Protein AF-A0ABD3RAS0-F1 (afdb_monomer)

pLDDT: mean 76.15, std 19.47, range [37.75, 95.69]

Organism: NCBI:txid382380

Mean predicted aligned error: 18.6 Å

Nearest PDB structures (foldseek):
  7ard-assembly1_n  TM=4.287E-01  e=6.338E+00  Polytomella sp. Pringsheim 198.80
  8fho-assembly1_B  TM=2.471E-01  e=7.181E+00  Danio rerio
  5fwl-assembly1_E  TM=2.153E-01  e=5.955E+00  Homo sapiens
  8fho-assembly1_A  TM=2.129E-01  e=5.256E+00  Danio rerio

Structure (mmCIF, N/CA/C/O backbone):
data_AF-A0ABD3RAS0-F1
#
_entry.id   AF-A0ABD3RAS0-F1
#
loop_
_at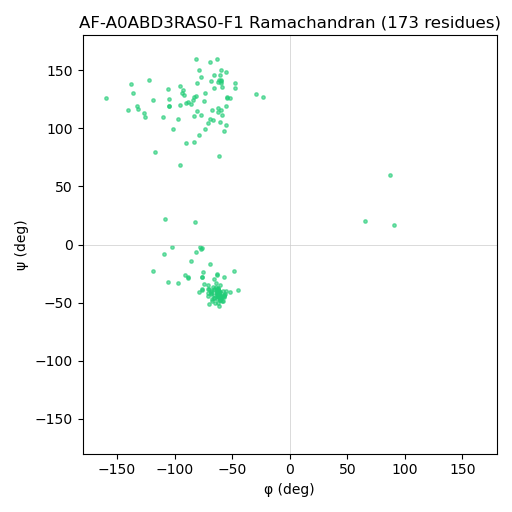om_site.group_PDB
_atom_site.id
_atom_site.type_symbol
_atom_site.label_atom_id
_atom_site.label_alt_id
_atom_site.label_comp_id
_atom_site.label_asym_id
_atom_site.label_entity_id
_atom_site.label_seq_id
_atom_site.pdbx_PDB_ins_code
_atom_site.Cartn_x
_atom_site.Cartn_y
_atom_site.Cartn_z
_atom_site.occupancy
_atom_site.B_iso_or_equiv
_atom_site.auth_seq_id
_atom_site.auth_comp_id
_atom_site.auth_asym_id
_atom_site.auth_atom_id
_atom_site.pdbx_PDB_model_num
ATOM 1 N N . MET A 1 1 ? 1.705 -13.898 -28.715 1.00 40.84 1 MET A N 1
ATOM 2 C CA . MET A 1 1 ? 2.363 -12.655 -28.260 1.00 40.84 1 MET A CA 1
ATOM 3 C C . MET A 1 1 ? 1.403 -11.970 -27.294 1.00 40.84 1 MET A C 1
ATOM 5 O O . MET A 1 1 ? 0.401 -11.428 -27.737 1.00 40.84 1 MET A O 1
ATOM 9 N N . PHE A 1 2 ? 1.592 -12.131 -25.981 1.00 45.47 2 PHE A N 1
ATOM 10 C CA . PHE A 1 2 ? 0.662 -11.588 -24.982 1.00 45.47 2 PHE A CA 1
ATOM 11 C C . PHE A 1 2 ? 0.935 -10.092 -24.798 1.00 45.47 2 PHE A C 1
ATOM 13 O O . PHE A 1 2 ? 1.829 -9.702 -24.052 1.00 45.47 2 PHE A O 1
ATOM 20 N N . PHE A 1 3 ? 0.194 -9.254 -25.523 1.00 53.78 3 PHE A N 1
ATOM 21 C CA . PHE A 1 3 ? 0.226 -7.807 -25.334 1.00 53.78 3 PHE A CA 1
ATOM 22 C C . PHE A 1 3 ? -0.505 -7.464 -24.035 1.00 53.78 3 PHE A C 1
ATOM 24 O O . PHE A 1 3 ? -1.733 -7.417 -23.984 1.00 53.78 3 PHE A O 1
ATOM 31 N N . HIS A 1 4 ? 0.251 -7.247 -22.961 1.00 64.69 4 HIS A N 1
ATOM 32 C CA . HIS A 1 4 ? -0.298 -6.601 -21.776 1.00 64.69 4 HIS A CA 1
ATOM 33 C C . HIS A 1 4 ? -0.766 -5.184 -22.146 1.00 64.69 4 HIS A C 1
ATOM 35 O O . HIS A 1 4 ? -0.096 -4.511 -22.935 1.00 64.69 4 HIS A O 1
ATOM 41 N N . PRO A 1 5 ? -1.891 -4.704 -21.593 1.00 78.75 5 PRO A N 1
ATOM 42 C CA . PRO A 1 5 ? -2.389 -3.378 -21.914 1.00 78.75 5 PRO A CA 1
ATOM 43 C C . PRO A 1 5 ? -1.377 -2.307 -21.490 1.00 78.75 5 PRO A C 1
ATOM 45 O O . PRO A 1 5 ? -0.761 -2.382 -20.423 1.00 78.75 5 PRO A O 1
ATOM 48 N N . LEU A 1 6 ? -1.217 -1.284 -22.331 1.00 77.31 6 LEU A N 1
ATOM 49 C CA . LEU A 1 6 ? -0.229 -0.213 -22.152 1.00 77.31 6 LEU A CA 1
ATOM 50 C C . LEU A 1 6 ? -0.385 0.527 -20.811 1.00 77.31 6 LEU A C 1
ATOM 52 O O . LEU A 1 6 ? 0.586 1.025 -20.245 1.00 77.31 6 LEU A O 1
ATOM 56 N N . SER A 1 7 ? -1.607 0.565 -20.275 1.00 81.31 7 SER A N 1
ATOM 57 C CA . SER A 1 7 ? -1.914 1.105 -18.948 1.00 81.31 7 SER A CA 1
ATOM 58 C C . SER A 1 7 ? -1.192 0.353 -17.826 1.00 81.31 7 SER A C 1
ATOM 60 O O . SER A 1 7 ? -0.666 0.986 -16.909 1.00 81.31 7 SER A O 1
ATOM 62 N N . THR A 1 8 ? -1.098 -0.975 -17.913 1.00 86.19 8 THR A N 1
ATOM 63 C CA . THR A 1 8 ? -0.396 -1.807 -16.927 1.00 86.19 8 THR A CA 1
ATOM 64 C C . THR A 1 8 ? 1.107 -1.566 -16.967 1.00 86.19 8 THR A C 1
ATOM 66 O O . THR A 1 8 ? 1.728 -1.453 -15.912 1.00 86.19 8 THR A O 1
ATOM 69 N N . LEU A 1 9 ? 1.691 -1.419 -18.161 1.00 88.88 9 LEU A N 1
ATOM 70 C CA . LEU A 1 9 ? 3.110 -1.085 -18.310 1.00 88.88 9 LEU A CA 1
ATOM 71 C C . LEU A 1 9 ? 3.431 0.263 -17.653 1.00 88.88 9 LEU A C 1
ATOM 73 O O . LEU A 1 9 ? 4.373 0.358 -16.869 1.00 88.88 9 LEU A O 1
ATOM 77 N N . ARG A 1 10 ? 2.613 1.288 -17.921 1.00 90.25 10 ARG A N 1
ATOM 78 C CA . ARG A 1 10 ? 2.771 2.625 -17.327 1.00 90.25 10 ARG A CA 1
ATOM 79 C C . ARG A 1 10 ? 2.707 2.585 -15.803 1.00 90.25 10 ARG A C 1
ATOM 81 O O . ARG A 1 10 ? 3.558 3.177 -15.144 1.00 90.25 10 ARG A O 1
ATOM 88 N N . GLY A 1 11 ? 1.737 1.856 -15.248 1.00 90.69 11 GLY A N 1
ATOM 89 C CA . GLY A 1 11 ? 1.614 1.669 -13.801 1.00 90.69 11 GLY A CA 1
ATOM 90 C C . GLY A 1 11 ? 2.823 0.951 -13.195 1.00 90.69 11 GLY A C 1
ATOM 91 O O . GLY A 1 11 ? 3.362 1.402 -12.184 1.00 90.69 11 GLY A O 1
ATOM 92 N N . MET A 1 12 ? 3.288 -0.121 -13.844 1.00 93.38 12 MET A N 1
ATOM 93 C CA . MET A 1 12 ? 4.458 -0.885 -13.410 1.00 93.38 12 MET A CA 1
ATOM 94 C C . MET A 1 12 ? 5.722 -0.017 -13.401 1.00 93.38 12 MET A C 1
ATOM 96 O O . MET A 1 12 ? 6.372 0.080 -12.361 1.00 93.38 12 MET A O 1
ATOM 100 N N . ILE A 1 13 ? 6.039 0.649 -14.518 1.00 93.44 13 ILE A N 1
ATOM 101 C CA . ILE A 1 13 ? 7.237 1.492 -14.656 1.00 93.44 13 ILE A CA 1
ATOM 102 C C . ILE A 1 13 ? 7.233 2.597 -13.601 1.00 93.44 13 ILE A C 1
ATOM 104 O O . ILE A 1 13 ? 8.209 2.747 -12.871 1.00 93.44 13 ILE A O 1
ATOM 108 N N . TYR A 1 14 ? 6.112 3.303 -13.447 1.00 94.38 14 TYR A N 1
ATOM 109 C CA . TYR A 1 14 ? 5.982 4.343 -12.431 1.00 94.38 14 TYR A CA 1
ATOM 110 C C . TYR A 1 14 ? 6.197 3.799 -11.008 1.00 94.38 14 TYR A C 1
ATOM 112 O O . TYR A 1 14 ? 6.929 4.394 -10.218 1.00 94.38 14 TYR A O 1
ATOM 120 N N . SER A 1 15 ? 5.604 2.647 -10.673 1.00 92.50 15 SER A N 1
ATOM 121 C CA . SER A 1 15 ? 5.754 2.041 -9.342 1.00 92.50 15 SER A CA 1
ATOM 122 C C . SER A 1 15 ? 7.195 1.617 -9.032 1.00 92.50 15 SER A C 1
ATOM 124 O O . SER A 1 15 ? 7.657 1.792 -7.899 1.00 92.50 15 SER A O 1
ATOM 126 N N . LEU A 1 16 ? 7.919 1.118 -10.041 1.00 93.44 16 LEU A N 1
ATOM 127 C CA . LEU A 1 16 ? 9.323 0.732 -9.932 1.00 93.44 16 LEU A CA 1
ATOM 128 C C . LEU A 1 16 ? 10.210 1.965 -9.777 1.00 93.44 16 LEU A C 1
ATOM 130 O O . LEU A 1 16 ? 10.947 2.044 -8.800 1.00 93.44 16 LEU A O 1
ATOM 134 N N . MET A 1 17 ? 10.063 2.963 -10.654 1.00 94.31 17 MET A N 1
ATOM 135 C CA . MET A 1 17 ? 10.808 4.225 -10.559 1.00 94.31 17 MET A CA 1
ATOM 136 C C . MET A 1 17 ? 10.585 4.911 -9.210 1.00 94.31 17 MET A C 1
ATOM 138 O O . MET A 1 17 ? 11.550 5.309 -8.569 1.00 94.31 17 MET A O 1
ATOM 142 N N . ARG A 1 18 ? 9.342 4.956 -8.708 1.00 91.44 18 ARG A N 1
ATOM 143 C CA . ARG A 1 18 ? 9.038 5.498 -7.373 1.00 91.44 18 ARG A CA 1
ATOM 144 C C . ARG A 1 18 ? 9.752 4.743 -6.256 1.00 91.44 18 ARG A C 1
ATOM 146 O O . ARG A 1 18 ? 10.195 5.349 -5.284 1.00 91.44 18 ARG A O 1
ATOM 153 N N . THR A 1 19 ? 9.805 3.419 -6.355 1.00 90.50 19 THR A N 1
ATOM 154 C CA . THR A 1 19 ? 10.481 2.577 -5.363 1.00 90.50 19 THR A CA 1
ATOM 155 C C . THR A 1 19 ? 11.985 2.814 -5.395 1.00 90.50 19 THR A C 1
ATOM 157 O O . THR A 1 19 ? 12.569 3.064 -4.345 1.00 90.50 19 THR A O 1
ATOM 160 N N . TYR A 1 20 ? 12.590 2.823 -6.584 1.00 91.62 20 TYR A N 1
ATOM 161 C CA . TYR A 1 20 ? 14.013 3.104 -6.757 1.00 91.62 20 TYR A CA 1
ATOM 162 C C . TYR A 1 20 ? 14.371 4.505 -6.273 1.00 91.62 20 TYR A C 1
ATOM 164 O O . TYR A 1 20 ? 15.348 4.653 -5.552 1.00 91.62 20 TYR A O 1
ATOM 172 N N . PHE A 1 21 ? 13.558 5.509 -6.587 1.00 88.69 21 PHE A N 1
ATOM 173 C CA . PHE A 1 21 ? 13.767 6.876 -6.118 1.00 88.69 21 PHE A CA 1
ATOM 174 C C . PHE A 1 21 ? 13.793 6.962 -4.584 1.00 88.69 21 PHE A C 1
ATOM 176 O O . PHE A 1 21 ? 14.634 7.636 -4.013 1.00 88.69 21 PHE A O 1
ATOM 183 N N . LYS A 1 22 ? 12.916 6.220 -3.893 1.00 85.44 22 LYS A N 1
ATOM 184 C CA . LYS A 1 22 ? 12.879 6.198 -2.420 1.00 85.44 22 LYS A CA 1
ATOM 185 C C . LYS A 1 22 ? 13.985 5.372 -1.767 1.00 85.44 22 LYS A C 1
ATOM 187 O O . LYS A 1 22 ? 14.295 5.598 -0.603 1.00 85.44 22 LYS A O 1
ATOM 192 N N . GLN A 1 23 ? 14.476 4.347 -2.455 1.00 85.38 23 GLN A N 1
ATOM 193 C CA . GLN A 1 23 ? 15.467 3.414 -1.914 1.00 85.38 23 GLN A CA 1
ATOM 194 C C . GLN A 1 23 ? 16.903 3.880 -2.150 1.00 85.38 23 GLN A C 1
ATOM 196 O O . GLN A 1 23 ? 17.781 3.519 -1.370 1.00 85.38 23 GLN A O 1
ATOM 201 N N . ASN A 1 24 ? 17.144 4.654 -3.208 1.00 85.25 24 ASN A N 1
ATOM 202 C CA . ASN A 1 24 ? 18.465 5.171 -3.533 1.00 85.25 24 ASN A CA 1
ATOM 203 C C . ASN A 1 24 ? 18.678 6.527 -2.860 1.00 85.25 24 ASN A C 1
ATOM 205 O O . ASN A 1 24 ? 17.942 7.475 -3.107 1.00 85.25 24 ASN A O 1
ATOM 209 N N . THR A 1 25 ? 19.717 6.620 -2.034 1.00 79.81 25 THR A N 1
ATOM 210 C CA . THR A 1 25 ? 20.136 7.888 -1.418 1.00 79.81 25 THR A CA 1
ATOM 211 C C . THR A 1 25 ? 20.877 8.784 -2.414 1.00 79.81 25 THR A C 1
ATOM 213 O O . THR A 1 25 ? 20.858 10.003 -2.277 1.00 79.81 25 THR A O 1
ATOM 216 N N . LEU A 1 26 ? 21.541 8.188 -3.412 1.00 83.50 26 LEU A N 1
ATOM 217 C CA . LEU A 1 26 ? 22.295 8.894 -4.445 1.00 83.50 26 LEU A CA 1
ATOM 218 C C . LEU A 1 26 ? 21.539 8.874 -5.776 1.00 83.50 26 LEU A C 1
ATOM 220 O O . LEU A 1 26 ? 21.099 7.824 -6.245 1.00 83.50 26 LEU A O 1
ATOM 224 N N . GLU A 1 27 ? 21.456 10.033 -6.428 1.00 85.50 27 GLU A N 1
ATOM 225 C CA . GLU A 1 27 ? 20.789 10.189 -7.727 1.00 85.50 27 GLU A CA 1
ATOM 226 C C . GLU A 1 27 ? 21.436 9.321 -8.821 1.00 85.50 27 GLU A C 1
ATOM 228 O O . GLU A 1 27 ? 20.750 8.748 -9.667 1.00 85.50 27 GLU A O 1
ATOM 233 N N . GLN A 1 28 ? 22.758 9.147 -8.768 1.00 85.44 28 GLN A N 1
ATOM 234 C CA . GLN A 1 28 ? 23.498 8.313 -9.719 1.00 85.44 28 GLN A CA 1
ATOM 235 C C . GLN A 1 28 ? 23.064 6.837 -9.666 1.00 85.44 28 GLN A C 1
ATOM 237 O O . GLN A 1 28 ? 22.919 6.197 -10.711 1.00 85.44 28 GLN A O 1
ATOM 242 N N . ASP A 1 29 ? 22.789 6.310 -8.469 1.00 88.44 29 ASP A N 1
ATOM 243 C CA . ASP A 1 29 ? 22.325 4.931 -8.278 1.00 88.44 29 ASP A CA 1
ATOM 244 C C . ASP A 1 29 ? 20.886 4.751 -8.779 1.00 88.44 29 ASP A C 1
ATOM 246 O O . ASP A 1 29 ? 20.537 3.731 -9.382 1.00 88.44 29 ASP A O 1
ATOM 250 N N . TYR A 1 30 ? 20.052 5.781 -8.616 1.00 91.56 30 TYR 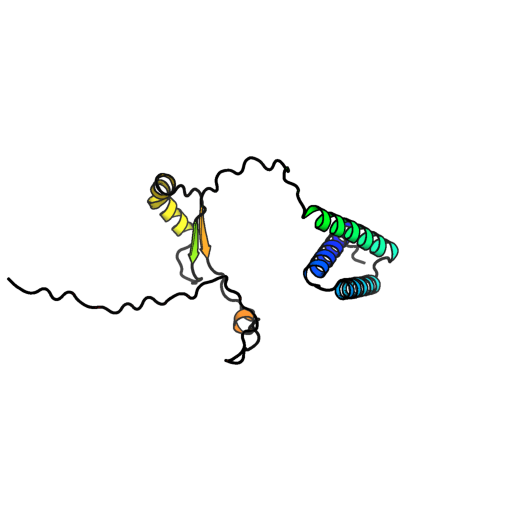A N 1
ATOM 251 C CA . TYR A 1 30 ? 18.718 5.815 -9.210 1.00 91.56 30 TYR A CA 1
ATOM 252 C C . TYR A 1 30 ? 18.787 5.773 -10.744 1.00 91.56 30 TYR A C 1
ATOM 254 O O . TYR A 1 30 ? 18.153 4.912 -11.363 1.00 91.56 30 TYR A O 1
ATOM 262 N N . ILE A 1 31 ? 19.597 6.639 -11.361 1.00 91.50 31 ILE A N 1
ATOM 263 C CA . ILE A 1 31 ? 19.745 6.713 -12.823 1.00 91.50 31 ILE A CA 1
ATOM 264 C C . ILE A 1 31 ? 20.269 5.388 -13.388 1.00 91.50 31 ILE A C 1
ATOM 266 O O . ILE A 1 31 ? 19.737 4.888 -14.388 1.00 91.50 31 ILE A O 1
ATOM 270 N N . SER A 1 32 ? 21.275 4.785 -12.751 1.00 93.19 32 SER A N 1
ATOM 271 C CA . SER A 1 32 ? 21.832 3.503 -13.199 1.00 93.19 32 SER A CA 1
ATOM 272 C C . SER A 1 32 ? 20.794 2.376 -13.120 1.00 93.19 32 SER A C 1
ATOM 274 O O . SER A 1 32 ? 20.634 1.608 -14.075 1.00 93.19 32 SER A O 1
ATOM 276 N N . THR A 1 33 ? 20.000 2.338 -12.047 1.00 92.56 33 THR A N 1
ATOM 277 C CA . THR A 1 33 ? 18.932 1.347 -11.854 1.00 92.56 33 THR A CA 1
ATOM 278 C C . THR A 1 33 ? 17.804 1.509 -12.879 1.00 92.56 33 THR A C 1
ATOM 280 O O . THR A 1 33 ? 17.344 0.521 -13.463 1.00 92.56 33 THR A O 1
ATOM 283 N N . VAL A 1 34 ? 17.371 2.744 -13.158 1.00 94.12 34 VAL A N 1
ATOM 284 C CA . VAL A 1 34 ? 16.344 3.030 -14.180 1.00 94.12 34 VAL A CA 1
ATOM 285 C C . VAL A 1 34 ? 16.850 2.683 -15.583 1.00 94.12 34 VAL A C 1
ATOM 287 O O . VAL A 1 34 ? 16.108 2.104 -16.381 1.00 94.12 34 VAL A O 1
ATOM 290 N N . THR A 1 35 ? 18.124 2.952 -15.869 1.00 94.56 35 THR A N 1
ATOM 291 C CA . THR A 1 35 ? 18.765 2.584 -17.141 1.00 94.56 35 THR A CA 1
ATOM 292 C C . THR A 1 35 ? 18.790 1.065 -17.325 1.00 94.56 35 THR A C 1
ATOM 294 O O . THR A 1 35 ? 18.408 0.554 -18.381 1.00 94.56 35 THR A O 1
ATOM 297 N N . LEU A 1 36 ? 19.147 0.316 -16.279 1.00 95.69 36 LEU A N 1
ATOM 298 C CA . LEU A 1 36 ? 19.129 -1.146 -16.305 1.00 95.69 36 LEU A CA 1
ATOM 299 C C . LEU A 1 36 ? 17.709 -1.701 -16.515 1.00 95.69 36 LEU A C 1
ATOM 301 O O . LEU A 1 36 ? 17.501 -2.601 -17.333 1.00 95.69 36 LEU A O 1
ATOM 305 N N . MET A 1 37 ? 16.712 -1.132 -15.830 1.00 94.94 37 MET A N 1
ATOM 306 C CA . MET A 1 37 ? 15.301 -1.475 -16.033 1.00 94.94 37 MET A CA 1
ATOM 307 C C . MET A 1 37 ? 14.875 -1.262 -17.494 1.00 94.94 37 MET A C 1
ATOM 309 O O . MET A 1 37 ? 14.222 -2.131 -18.075 1.00 94.94 37 MET A O 1
ATOM 313 N N . PHE A 1 38 ? 15.266 -0.142 -18.104 1.00 95.06 38 PHE A N 1
ATOM 314 C CA . PHE A 1 38 ? 14.979 0.156 -19.506 1.00 95.06 38 PHE A CA 1
ATOM 315 C C . PHE A 1 38 ? 15.579 -0.894 -20.453 1.00 95.06 38 PHE A C 1
ATOM 317 O O . PHE A 1 38 ? 14.866 -1.416 -21.313 1.00 95.06 38 PHE A O 1
ATOM 324 N N . HIS A 1 39 ? 16.843 -1.280 -20.258 1.00 95.31 39 HIS A N 1
ATOM 325 C CA . HIS A 1 39 ? 17.474 -2.335 -21.058 1.00 95.31 39 HIS A CA 1
ATOM 326 C C . HIS A 1 39 ? 16.770 -3.687 -20.915 1.00 95.31 39 HIS A C 1
ATOM 328 O O . HIS A 1 39 ? 16.545 -4.372 -21.914 1.00 95.31 39 HIS A O 1
ATOM 334 N N . HIS A 1 40 ? 16.354 -4.058 -19.702 1.00 94.44 40 HIS A N 1
ATOM 335 C CA . HIS A 1 40 ? 15.588 -5.285 -19.488 1.00 94.44 40 HIS A CA 1
ATOM 336 C C . HIS A 1 40 ? 14.228 -5.262 -20.192 1.00 94.44 40 HIS A C 1
ATOM 338 O O . HIS A 1 40 ? 13.795 -6.282 -20.726 1.00 94.44 40 HIS A O 1
ATOM 344 N N . LEU A 1 41 ? 13.543 -4.117 -20.210 1.00 92.19 41 LEU A N 1
ATOM 345 C CA . LEU A 1 41 ? 12.264 -3.982 -20.906 1.00 92.19 41 LEU A CA 1
ATOM 346 C C . LEU A 1 41 ? 12.441 -4.028 -22.429 1.00 92.19 41 LEU A C 1
ATOM 348 O O . LEU A 1 41 ? 11.654 -4.696 -23.099 1.00 92.19 41 LEU A O 1
ATOM 352 N N . LEU A 1 42 ? 13.507 -3.430 -22.965 1.00 93.56 42 LEU A N 1
ATOM 353 C CA . LEU A 1 42 ? 13.867 -3.576 -24.379 1.00 93.56 42 LEU A CA 1
ATOM 354 C C . LEU A 1 42 ? 14.146 -5.038 -24.750 1.00 93.56 42 LEU A C 1
ATOM 356 O O . LEU A 1 42 ? 13.616 -5.528 -25.743 1.00 93.56 42 LEU A O 1
ATOM 360 N N . ALA A 1 43 ? 14.919 -5.760 -23.932 1.00 93.00 43 ALA A N 1
ATOM 361 C CA . ALA A 1 43 ? 15.220 -7.176 -24.162 1.00 93.00 43 ALA A CA 1
ATOM 362 C C . ALA A 1 43 ? 13.965 -8.069 -24.118 1.00 93.00 43 ALA A C 1
ATOM 364 O O . ALA A 1 43 ? 13.914 -9.109 -24.770 1.00 93.00 43 ALA A O 1
ATOM 365 N N . ARG A 1 44 ? 12.926 -7.648 -23.385 1.00 89.62 44 ARG A N 1
ATOM 366 C CA . ARG A 1 44 ? 11.607 -8.304 -23.350 1.00 89.6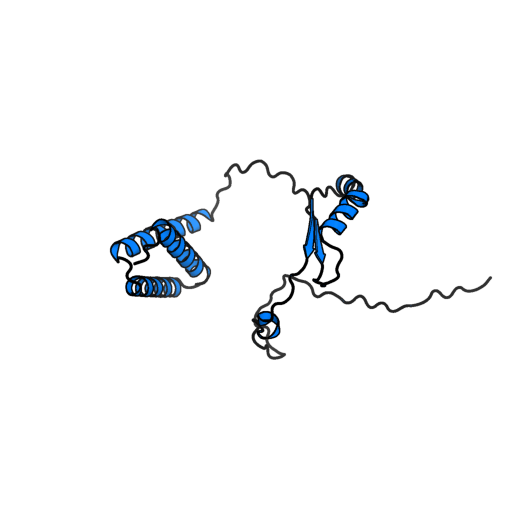2 44 ARG A CA 1
ATOM 367 C C . ARG A 1 44 ? 10.732 -7.992 -24.572 1.00 89.62 44 ARG A C 1
ATOM 369 O O . ARG A 1 44 ? 9.629 -8.526 -24.657 1.00 89.62 44 ARG A O 1
ATOM 376 N N . GLY A 1 45 ? 11.202 -7.155 -25.498 1.00 90.81 45 GLY A N 1
ATOM 377 C CA . GLY A 1 45 ? 10.512 -6.832 -26.749 1.00 90.81 45 GLY A CA 1
ATOM 378 C C . GLY A 1 45 ? 9.581 -5.621 -26.677 1.00 90.81 45 GLY A C 1
ATOM 379 O O . GLY A 1 45 ? 8.725 -5.471 -27.546 1.00 90.81 45 GLY A O 1
ATOM 380 N N . TRP A 1 46 ? 9.712 -4.764 -25.660 1.00 88.69 46 TRP A N 1
ATOM 381 C CA . TRP A 1 46 ? 8.957 -3.511 -25.608 1.00 88.69 46 TRP A CA 1
ATOM 382 C C . TRP A 1 46 ? 9.545 -2.457 -26.548 1.00 88.69 46 TRP A C 1
ATOM 384 O O . TRP A 1 46 ? 10.761 -2.344 -26.699 1.00 88.69 46 TRP A O 1
ATOM 394 N N . ASP A 1 47 ? 8.665 -1.653 -27.144 1.00 91.62 47 ASP A N 1
ATOM 395 C CA . ASP A 1 47 ? 9.056 -0.566 -28.036 1.00 91.62 47 ASP A CA 1
ATOM 396 C C . ASP A 1 47 ? 9.833 0.540 -27.298 1.00 91.62 47 ASP A C 1
ATOM 398 O O . ASP A 1 47 ? 9.442 1.013 -26.225 1.00 91.62 47 ASP A O 1
ATOM 402 N N . ARG A 1 48 ? 10.929 0.985 -27.918 1.00 91.44 48 ARG A N 1
ATOM 403 C CA . ARG A 1 48 ? 11.845 1.990 -27.372 1.00 91.44 48 ARG A CA 1
ATOM 404 C C . ARG A 1 48 ? 11.159 3.334 -27.152 1.00 91.44 48 ARG A C 1
ATOM 406 O O . ARG A 1 48 ? 11.407 3.962 -26.122 1.00 91.44 48 ARG A O 1
ATOM 413 N N . TYR A 1 49 ? 10.346 3.780 -28.108 1.00 92.38 49 TYR A N 1
ATOM 414 C CA . TYR A 1 49 ? 9.692 5.089 -28.042 1.00 92.38 49 TYR A CA 1
ATOM 415 C C . TYR A 1 49 ? 8.668 5.106 -26.910 1.00 92.38 49 TYR A C 1
ATOM 417 O O . TYR A 1 49 ? 8.743 5.941 -26.011 1.00 92.38 49 TYR A O 1
ATOM 425 N N . THR A 1 50 ? 7.822 4.078 -26.869 1.00 90.31 50 THR A N 1
ATOM 426 C CA . THR A 1 50 ? 6.815 3.891 -25.820 1.00 90.31 50 THR A CA 1
ATOM 427 C C . THR A 1 50 ? 7.427 3.853 -24.416 1.00 90.31 50 THR A C 1
ATOM 429 O O . THR A 1 50 ? 6.893 4.462 -23.483 1.00 90.31 50 THR A O 1
ATOM 432 N N . LEU A 1 51 ? 8.550 3.146 -24.241 1.00 92.75 51 LEU A N 1
ATOM 433 C CA . LEU A 1 51 ? 9.258 3.088 -22.960 1.00 92.75 51 LEU A CA 1
ATOM 434 C C . LEU A 1 51 ? 9.836 4.444 -22.564 1.00 92.75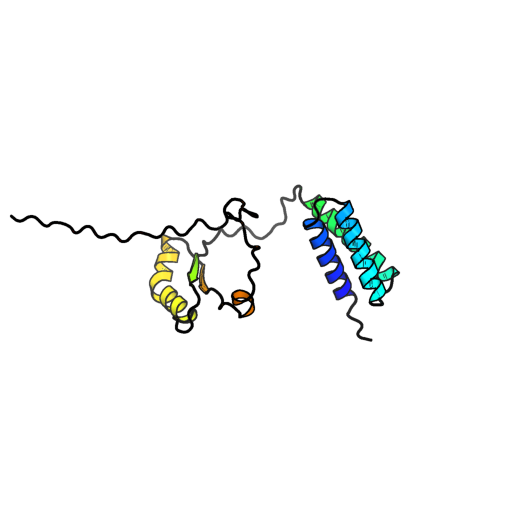 51 LEU A C 1
ATOM 436 O O . LEU A 1 51 ? 9.664 4.857 -21.418 1.00 92.75 51 LEU A O 1
ATOM 440 N N . LYS A 1 52 ? 10.496 5.136 -23.499 1.00 94.06 52 LYS A N 1
ATOM 441 C CA . LYS A 1 52 ? 11.089 6.451 -23.247 1.00 94.06 52 LYS A CA 1
ATOM 442 C C . LYS A 1 52 ? 10.022 7.452 -22.806 1.00 94.06 52 LYS A C 1
ATOM 444 O O . LYS A 1 52 ? 10.189 8.087 -21.769 1.00 94.06 52 LYS A O 1
ATOM 449 N N . ASP A 1 53 ? 8.908 7.520 -23.528 1.00 93.81 53 ASP A N 1
ATOM 450 C CA . ASP A 1 53 ? 7.798 8.420 -23.202 1.00 93.81 53 ASP A CA 1
ATOM 451 C C . ASP A 1 53 ? 7.200 8.101 -21.831 1.00 93.81 53 ASP A C 1
ATOM 453 O O . ASP A 1 53 ? 6.890 8.994 -21.044 1.00 93.81 53 ASP A O 1
ATOM 457 N N . THR A 1 54 ? 7.077 6.812 -21.510 1.00 93.00 54 THR A N 1
ATOM 458 C CA . THR A 1 54 ? 6.540 6.370 -20.221 1.00 93.00 54 THR A CA 1
ATOM 459 C C . THR A 1 54 ? 7.476 6.704 -19.060 1.00 93.00 54 THR A C 1
ATOM 461 O O . THR A 1 54 ? 6.998 7.126 -18.007 1.00 93.00 54 THR A O 1
ATOM 464 N N . ILE A 1 55 ? 8.789 6.541 -19.242 1.00 94.31 55 ILE A N 1
ATOM 465 C CA . ILE A 1 55 ? 9.803 6.883 -18.235 1.00 94.31 55 ILE A CA 1
ATOM 466 C C . ILE A 1 55 ? 9.830 8.396 -18.005 1.00 94.31 55 ILE A C 1
ATOM 468 O O . ILE A 1 55 ? 9.771 8.825 -16.858 1.00 94.31 55 ILE A O 1
ATOM 472 N N . LEU A 1 56 ? 9.827 9.206 -19.067 1.00 94.44 56 LEU A N 1
ATOM 473 C CA . LEU A 1 56 ? 9.787 10.668 -18.947 1.00 94.44 56 LEU A CA 1
ATOM 474 C C . LEU A 1 56 ? 8.505 11.145 -18.252 1.00 94.44 56 LEU A C 1
ATOM 476 O O . LEU A 1 56 ? 8.556 11.968 -17.343 1.00 94.44 56 LEU A O 1
ATOM 480 N N . ALA A 1 57 ? 7.351 10.583 -18.622 1.00 92.88 57 ALA A N 1
ATOM 481 C CA . ALA A 1 57 ? 6.084 10.908 -17.971 1.00 92.88 57 ALA A CA 1
ATOM 482 C C . ALA A 1 57 ? 6.052 10.488 -16.490 1.00 92.88 57 ALA A C 1
ATOM 484 O O . ALA A 1 57 ? 5.395 11.141 -15.678 1.00 92.88 57 ALA A O 1
ATOM 485 N N . ALA A 1 58 ? 6.724 9.390 -16.131 1.00 93.06 58 ALA A N 1
ATOM 486 C CA . ALA A 1 58 ? 6.864 8.959 -14.746 1.00 93.06 58 ALA A CA 1
ATOM 487 C C . ALA A 1 58 ? 7.803 9.883 -13.957 1.00 93.06 58 ALA A C 1
ATOM 489 O O . ALA A 1 58 ? 7.468 10.237 -12.830 1.00 93.06 58 ALA A O 1
ATOM 490 N N . ASP A 1 59 ? 8.914 10.310 -14.554 1.00 92.75 59 ASP A N 1
ATOM 491 C CA . ASP A 1 59 ? 9.892 11.202 -13.926 1.00 92.75 59 ASP A CA 1
ATOM 492 C C . ASP A 1 59 ? 9.288 12.574 -13.596 1.00 92.75 59 ASP A C 1
ATOM 494 O O . ASP A 1 59 ? 9.342 13.014 -12.449 1.00 92.75 59 ASP A O 1
ATOM 498 N N . VAL A 1 60 ? 8.563 13.181 -14.545 1.00 92.19 60 VAL A N 1
ATOM 499 C CA . VAL A 1 60 ? 7.829 14.442 -14.317 1.00 92.19 60 VAL A CA 1
ATOM 500 C C . VAL A 1 60 ? 6.855 14.314 -13.141 1.00 92.19 60 VAL A C 1
ATOM 502 O O . VAL A 1 60 ? 6.774 15.201 -12.293 1.00 92.19 60 VAL A O 1
ATOM 505 N N . LYS A 1 61 ? 6.129 13.192 -13.046 1.00 89.94 61 LYS A N 1
ATOM 506 C CA . LYS A 1 61 ? 5.210 12.941 -11.924 1.00 89.94 61 LYS A CA 1
ATOM 507 C C . LYS A 1 61 ? 5.937 12.779 -10.592 1.00 89.94 61 LYS A C 1
ATOM 509 O O . LYS A 1 61 ? 5.405 13.201 -9.569 1.00 89.94 61 LYS A O 1
ATOM 514 N N . LEU A 1 62 ? 7.112 12.152 -10.583 1.00 89.69 62 LEU A N 1
ATOM 515 C CA . LEU A 1 62 ? 7.912 11.976 -9.370 1.00 89.69 62 LEU A CA 1
ATOM 516 C C . LEU A 1 62 ? 8.468 13.309 -8.869 1.00 89.69 62 LEU A C 1
ATOM 518 O O . LEU A 1 62 ? 8.365 13.585 -7.677 1.00 89.69 62 LEU A O 1
ATOM 522 N N . GLN A 1 63 ? 8.953 14.162 -9.771 1.00 85.81 63 GLN A N 1
ATOM 523 C CA . GLN A 1 63 ? 9.427 15.504 -9.426 1.00 85.81 63 GLN A CA 1
ATOM 524 C C . GLN A 1 63 ? 8.300 16.390 -8.873 1.00 85.81 63 GLN A C 1
ATOM 526 O O . GLN A 1 63 ? 8.491 17.082 -7.877 1.00 85.81 63 GLN A O 1
ATOM 531 N N . GLN A 1 64 ? 7.099 16.323 -9.460 1.00 84.19 64 GLN A N 1
ATOM 532 C CA . GLN A 1 64 ? 5.918 17.027 -8.940 1.00 84.19 64 GLN A CA 1
ATOM 533 C C . GLN A 1 64 ? 5.524 16.554 -7.532 1.00 84.19 64 GLN A C 1
ATOM 535 O O . GLN A 1 64 ? 5.108 17.360 -6.703 1.00 84.19 64 GLN A O 1
ATOM 540 N N . LEU A 1 65 ? 5.660 15.254 -7.255 1.00 77.12 65 LEU A N 1
ATOM 541 C CA . LEU A 1 65 ? 5.400 14.673 -5.937 1.00 77.12 65 LEU A CA 1
ATOM 542 C C . LEU A 1 65 ? 6.388 15.162 -4.879 1.00 77.12 65 LEU A C 1
ATOM 544 O O . LEU A 1 65 ? 5.968 15.403 -3.754 1.00 77.12 65 LEU A O 1
ATOM 548 N N . ASP A 1 66 ? 7.664 15.308 -5.232 1.00 67.94 66 ASP A N 1
ATOM 549 C CA . ASP A 1 66 ? 8.703 15.798 -4.320 1.00 67.94 66 ASP A CA 1
ATOM 550 C C . ASP A 1 66 ? 8.530 17.301 -4.032 1.00 67.94 66 ASP A C 1
ATOM 552 O O . ASP A 1 66 ? 8.624 17.750 -2.891 1.00 67.94 66 ASP A O 1
ATOM 556 N N . GLN A 1 67 ? 8.132 18.075 -5.049 1.00 63.75 67 GLN A N 1
ATOM 557 C CA . GLN A 1 67 ? 7.798 19.497 -4.907 1.00 63.75 67 GLN A CA 1
ATOM 558 C C . GLN A 1 67 ? 6.547 19.742 -4.045 1.00 63.75 67 GLN A C 1
ATOM 560 O O . GLN A 1 67 ? 6.463 20.759 -3.363 1.00 63.75 67 GLN A O 1
ATOM 565 N N . GLN A 1 68 ? 5.588 18.811 -4.024 1.00 57.44 68 GLN A N 1
ATOM 566 C CA . GLN A 1 68 ? 4.383 18.907 -3.188 1.00 57.44 68 GLN A CA 1
ATOM 567 C C . GLN A 1 68 ? 4.620 18.603 -1.697 1.00 57.44 68 GLN A C 1
ATOM 569 O O . GLN A 1 68 ? 3.689 18.743 -0.902 1.00 57.44 68 GLN A O 1
ATOM 574 N N . VAL A 1 69 ? 5.837 18.222 -1.284 1.00 53.31 69 VAL A N 1
ATOM 575 C CA . VAL A 1 69 ? 6.161 17.938 0.130 1.00 53.31 69 VAL A CA 1
ATOM 576 C C . VAL A 1 69 ? 6.355 19.217 0.971 1.00 53.31 69 VAL A C 1
ATOM 578 O O . VAL A 1 69 ? 6.433 19.122 2.190 1.00 53.31 69 VAL A O 1
ATOM 581 N N . ASN A 1 70 ? 6.296 20.421 0.384 1.00 46.91 70 ASN A N 1
ATOM 582 C CA . ASN A 1 70 ? 6.251 21.688 1.130 1.00 46.91 70 ASN A CA 1
ATOM 583 C C . ASN A 1 70 ? 5.205 22.665 0.553 1.00 46.91 70 ASN A C 1
ATOM 585 O O . ASN A 1 70 ? 5.320 23.056 -0.605 1.00 46.91 70 ASN A O 1
ATOM 589 N N . PRO A 1 71 ? 4.330 23.255 1.383 1.00 48.50 71 PRO A N 1
ATOM 590 C CA . PRO A 1 71 ? 3.202 22.682 2.111 1.00 48.50 71 PRO A CA 1
ATOM 591 C C . PRO A 1 71 ? 1.870 22.866 1.346 1.00 48.50 71 PRO A C 1
ATOM 593 O O . PRO A 1 71 ? 1.550 23.960 0.889 1.00 48.50 71 PRO A O 1
ATOM 596 N N . LEU A 1 72 ? 1.037 21.822 1.290 1.00 42.53 72 LEU A N 1
ATOM 597 C CA . LEU A 1 72 ? -0.400 21.947 1.004 1.00 42.53 72 LEU A CA 1
ATOM 598 C C . LEU A 1 72 ? -1.194 21.458 2.222 1.00 42.53 72 LEU A C 1
ATOM 600 O O . LEU A 1 72 ? -1.731 20.352 2.265 1.00 42.53 72 LEU A O 1
ATOM 604 N N . GLU A 1 73 ? -1.279 22.343 3.217 1.00 49.06 73 GLU A N 1
ATOM 605 C CA . GLU A 1 73 ? -2.575 22.642 3.829 1.00 49.06 73 GLU A CA 1
ATOM 606 C C . GLU A 1 73 ? -3.593 22.885 2.701 1.00 49.06 73 GLU A C 1
ATOM 608 O O . GLU A 1 73 ? -3.284 23.565 1.726 1.00 49.06 73 GLU A O 1
ATOM 613 N N . ASN A 1 74 ? -4.814 22.369 2.852 1.00 44.66 74 ASN A N 1
ATOM 614 C CA . ASN A 1 74 ? -5.955 22.545 1.939 1.00 44.66 74 ASN A CA 1
ATOM 615 C C . ASN A 1 74 ? -6.061 21.543 0.778 1.00 44.66 74 ASN A C 1
ATOM 617 O O . ASN A 1 74 ? -6.221 21.904 -0.385 1.00 44.66 7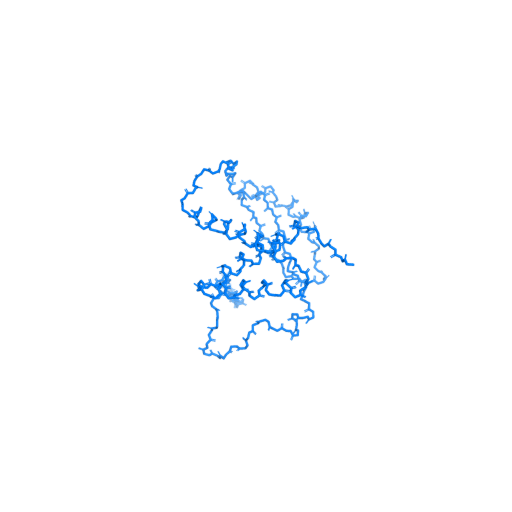4 ASN A O 1
ATOM 621 N N . GLN A 1 75 ? -6.165 20.257 1.108 1.00 41.88 75 GLN A N 1
ATOM 622 C CA . GLN A 1 75 ? -7.263 19.492 0.516 1.00 41.88 75 GLN A CA 1
ATOM 623 C C . GLN A 1 75 ? -8.309 19.290 1.601 1.00 41.88 75 GLN A C 1
ATOM 625 O O . GLN A 1 75 ? -8.022 18.708 2.645 1.00 41.88 75 GLN A O 1
ATOM 630 N N . ALA A 1 76 ? -9.509 19.816 1.352 1.00 43.78 76 ALA A N 1
ATOM 631 C CA . ALA A 1 76 ? -10.717 19.564 2.121 1.00 43.78 76 ALA A CA 1
ATOM 632 C C . ALA A 1 76 ? -11.059 18.067 2.062 1.00 43.78 76 ALA A C 1
ATOM 634 O O . ALA A 1 76 ? -11.939 17.620 1.331 1.00 43.78 76 ALA A O 1
ATOM 635 N N . ILE A 1 77 ? -10.319 17.275 2.827 1.00 46.19 77 ILE A N 1
ATOM 636 C CA . ILE A 1 77 ? -10.751 15.968 3.280 1.00 46.19 77 ILE A CA 1
ATOM 637 C C . ILE A 1 77 ? -11.763 16.288 4.371 1.00 46.19 77 ILE A C 1
ATOM 639 O O . ILE A 1 77 ? -11.461 17.063 5.279 1.00 46.19 77 ILE A O 1
ATOM 643 N N . ALA A 1 78 ? -12.979 15.764 4.207 1.00 43.69 78 ALA A N 1
ATOM 644 C CA . ALA A 1 78 ? -14.070 15.843 5.167 1.00 43.69 78 ALA A CA 1
ATOM 645 C C . ALA A 1 78 ? -13.533 15.918 6.600 1.00 43.69 78 ALA A C 1
ATOM 647 O O . ALA A 1 78 ? -12.667 15.112 6.943 1.00 43.69 78 ALA A O 1
ATOM 648 N N . ALA A 1 79 ? -14.028 16.903 7.365 1.00 41.59 79 ALA A N 1
ATOM 649 C CA . ALA A 1 79 ? -13.649 17.203 8.744 1.00 41.59 79 ALA A CA 1
ATOM 650 C C . ALA A 1 79 ? -13.062 15.970 9.447 1.00 41.59 79 ALA A C 1
ATOM 652 O O . ALA A 1 79 ? -13.737 14.932 9.425 1.00 41.59 79 ALA A O 1
ATOM 653 N N . PRO A 1 80 ? -11.856 16.044 10.051 1.00 46.66 80 PRO A N 1
ATOM 654 C CA . PRO A 1 80 ? -11.317 14.933 10.813 1.00 46.66 80 PRO A CA 1
ATOM 655 C C . PRO A 1 80 ? -12.370 14.587 11.854 1.00 46.66 80 PRO A C 1
ATOM 657 O O . PRO A 1 80 ? -12.573 15.316 12.825 1.00 46.66 80 PRO A O 1
ATOM 660 N N . ARG A 1 81 ? -13.121 13.510 11.609 1.00 48.59 81 ARG A N 1
ATOM 661 C CA . ARG A 1 81 ? -13.993 12.947 12.625 1.00 48.59 81 ARG A CA 1
ATOM 662 C C . ARG A 1 81 ? -13.043 12.715 13.795 1.00 48.59 81 ARG A C 1
ATOM 664 O O . ARG A 1 81 ? -11.983 12.127 13.544 1.00 48.59 81 ARG A O 1
ATOM 671 N N . PRO A 1 82 ? -13.345 13.222 15.005 1.00 56.16 82 PRO A N 1
ATOM 672 C CA . PRO A 1 82 ? -12.448 13.043 16.139 1.00 56.16 82 PRO A CA 1
ATOM 673 C C . PRO A 1 82 ? -12.053 11.568 16.172 1.00 56.16 82 PRO A C 1
ATOM 675 O O . PRO A 1 82 ? -12.935 10.741 15.894 1.00 56.16 82 PRO A O 1
ATOM 678 N N . PRO A 1 83 ? -10.762 11.240 16.365 1.00 59.66 83 PRO A N 1
ATOM 679 C CA . PRO A 1 83 ? -10.269 9.878 16.257 1.00 59.66 83 PRO A CA 1
ATOM 680 C C . PRO A 1 83 ? -11.068 9.033 17.234 1.00 59.66 83 PRO A C 1
ATOM 682 O O . PRO A 1 83 ? -10.830 9.038 18.432 1.00 59.66 83 PRO A O 1
ATOM 685 N N . ARG A 1 84 ? -12.094 8.360 16.720 1.00 59.56 84 ARG A N 1
ATOM 686 C CA . ARG A 1 84 ? -12.856 7.403 17.493 1.00 59.56 84 ARG A CA 1
ATOM 687 C C . ARG A 1 84 ? -11.868 6.290 17.766 1.00 59.56 84 ARG A C 1
ATOM 689 O O . ARG A 1 84 ? -11.449 5.614 16.822 1.00 59.56 84 ARG A O 1
ATOM 696 N N . GLU A 1 85 ? -11.415 6.201 19.012 1.00 74.19 85 GLU A N 1
ATOM 697 C CA . GLU A 1 85 ? -10.290 5.359 19.388 1.00 74.19 85 GLU A CA 1
ATOM 698 C C . GLU A 1 85 ? -10.615 3.917 19.011 1.00 74.19 85 GLU A C 1
ATOM 700 O O . GLU A 1 85 ? -11.555 3.299 19.509 1.00 74.19 85 GLU A O 1
ATOM 705 N N . SER A 1 86 ? -9.894 3.401 18.019 1.00 84.31 86 SER A N 1
ATOM 706 C CA . SER A 1 86 ? -10.054 2.026 17.580 1.00 84.31 86 SER A CA 1
ATOM 707 C C . SER A 1 86 ? -9.132 1.144 18.402 1.00 84.31 86 SER A C 1
ATOM 709 O O . SER A 1 86 ? -7.915 1.324 18.360 1.00 84.31 86 SER A O 1
ATOM 711 N N . VAL A 1 87 ? -9.693 0.153 19.084 1.00 88.25 87 VAL A N 1
ATOM 712 C CA . VAL A 1 87 ? -8.917 -0.816 19.8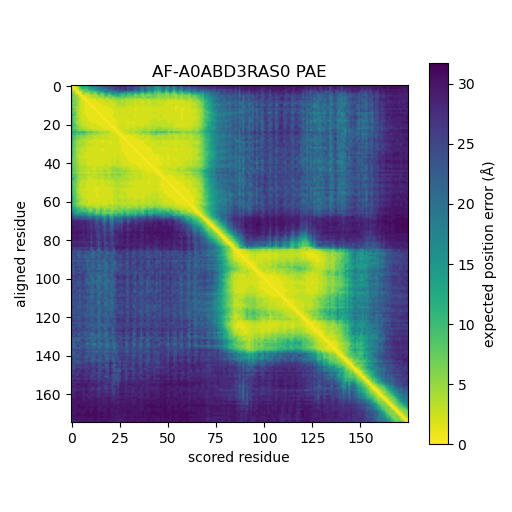55 1.00 88.25 87 VAL A CA 1
ATOM 713 C C . VAL A 1 87 ? -8.596 -2.031 18.999 1.00 88.25 87 VAL A C 1
ATOM 715 O O . VAL A 1 87 ? -9.482 -2.660 18.407 1.00 88.25 87 VAL A O 1
ATOM 718 N N . PHE A 1 88 ? -7.313 -2.383 18.968 1.00 90.75 88 PHE A N 1
ATOM 719 C CA . PHE A 1 88 ? -6.814 -3.607 18.359 1.00 90.75 88 PHE A CA 1
ATOM 720 C C . PHE A 1 88 ? -6.451 -4.616 19.441 1.00 90.75 88 PHE A C 1
ATOM 722 O O . PHE A 1 88 ? -5.573 -4.380 20.264 1.00 90.75 88 PHE A O 1
ATOM 729 N N . PHE A 1 89 ? -7.119 -5.764 19.418 1.00 91.81 89 PHE A N 1
ATOM 730 C CA . PHE A 1 89 ? -6.832 -6.876 20.311 1.00 91.81 89 PHE A CA 1
ATOM 731 C C . PHE A 1 89 ? -6.014 -7.927 19.568 1.00 91.81 89 PHE A C 1
ATOM 733 O O . PHE A 1 89 ? -6.558 -8.690 18.768 1.00 91.81 89 PHE A O 1
ATOM 740 N N . HIS A 1 90 ? -4.700 -7.916 19.784 1.00 93.44 90 HIS A N 1
ATOM 741 C CA . HIS A 1 90 ? -3.764 -8.824 19.128 1.00 93.44 90 HIS A CA 1
ATOM 742 C C . HIS A 1 90 ? -3.697 -10.168 19.853 1.00 93.44 90 HIS A C 1
ATOM 744 O O . HIS A 1 90 ? -3.432 -10.218 21.050 1.00 93.44 90 HIS A O 1
ATOM 750 N N . LEU A 1 91 ? -3.890 -11.256 19.110 1.00 90.12 91 LEU A N 1
ATOM 751 C CA . LEU A 1 91 ? -3.805 -12.624 19.613 1.00 90.12 91 LEU A CA 1
ATOM 752 C C . LEU A 1 91 ? -2.755 -13.422 18.825 1.00 90.12 91 LEU A C 1
ATOM 754 O O . LEU A 1 91 ? -2.647 -13.258 17.601 1.00 90.12 91 LEU A O 1
ATOM 758 N N . PRO A 1 92 ? -1.968 -14.291 19.481 1.00 91.00 92 PRO A N 1
ATOM 759 C CA . PRO A 1 92 ? -1.156 -15.275 18.776 1.00 91.00 92 PRO A CA 1
ATOM 760 C C . PRO A 1 92 ? -2.055 -16.252 18.001 1.00 91.00 92 PRO A C 1
ATOM 762 O O . PRO A 1 92 ? -3.246 -16.368 18.267 1.00 91.00 92 PRO A O 1
ATOM 765 N N . TYR A 1 93 ? -1.495 -16.928 16.998 1.00 89.06 93 TYR A N 1
ATOM 766 C CA . TYR A 1 93 ? -2.221 -17.969 16.271 1.00 89.06 93 TYR A CA 1
ATOM 767 C C . TYR A 1 93 ? -2.171 -19.282 17.050 1.00 89.06 93 TYR A C 1
ATOM 769 O O . TYR A 1 93 ? -1.071 -19.775 17.312 1.00 89.06 93 TYR A O 1
ATOM 777 N N . HIS A 1 94 ? -3.322 -19.904 17.297 1.00 89.12 94 HIS A N 1
ATOM 778 C CA . HIS A 1 94 ? -3.396 -21.303 17.706 1.00 89.12 94 HIS A CA 1
ATOM 779 C C . HIS A 1 94 ? -4.544 -22.033 16.973 1.00 89.12 94 HIS A C 1
ATOM 781 O O . HIS A 1 94 ? -5.623 -21.468 16.787 1.00 89.12 94 HIS A O 1
ATOM 787 N N . PRO A 1 95 ? -4.334 -23.285 16.513 1.00 86.44 95 PRO A N 1
ATOM 788 C CA . PRO A 1 95 ? -5.293 -23.999 15.660 1.00 86.44 95 PRO A CA 1
ATOM 789 C C . PRO A 1 95 ? -6.648 -24.277 16.324 1.00 86.44 95 PRO A C 1
ATOM 791 O O . PRO A 1 95 ? -7.651 -24.385 15.626 1.00 86.44 95 PRO A O 1
ATOM 794 N N . HIS A 1 96 ? -6.689 -24.358 17.655 1.00 89.50 96 HIS A N 1
ATOM 795 C CA . HIS A 1 96 ? -7.913 -24.603 18.429 1.00 89.50 96 HIS A CA 1
ATOM 796 C C . HIS A 1 96 ? -8.382 -23.360 19.196 1.00 89.50 96 HIS A C 1
ATOM 798 O O . HIS A 1 96 ? -9.079 -23.479 20.201 1.00 89.50 96 HIS A O 1
ATOM 804 N N . ASP A 1 97 ? -7.968 -22.165 18.768 1.00 89.00 97 ASP A N 1
ATOM 805 C CA . ASP A 1 97 ? -8.412 -20.932 19.412 1.00 89.00 97 ASP A CA 1
ATOM 806 C C . ASP A 1 97 ? -9.886 -20.628 19.170 1.00 89.00 97 ASP A C 1
ATOM 808 O O . ASP A 1 97 ? -10.505 -21.014 18.173 1.00 89.00 97 ASP A O 1
ATOM 812 N N . ILE A 1 98 ? -10.429 -19.833 20.091 1.00 91.12 98 ILE A N 1
ATOM 813 C CA . ILE A 1 98 ? -11.764 -19.260 19.984 1.00 91.12 98 ILE A CA 1
ATOM 814 C C . ILE A 1 98 ? -11.861 -18.501 18.651 1.00 91.12 98 ILE A C 1
ATOM 816 O O . ILE A 1 98 ? -11.059 -17.609 18.403 1.00 91.12 98 ILE A O 1
ATOM 820 N N . PRO A 1 99 ? -12.852 -18.767 17.786 1.00 91.50 99 PRO A N 1
ATOM 821 C CA . PRO A 1 99 ? -12.967 -18.046 16.527 1.00 91.50 99 PRO A CA 1
ATOM 822 C C . PRO A 1 99 ? -13.138 -16.537 16.741 1.00 91.50 99 PRO A C 1
ATOM 824 O O . PRO A 1 99 ? -13.930 -16.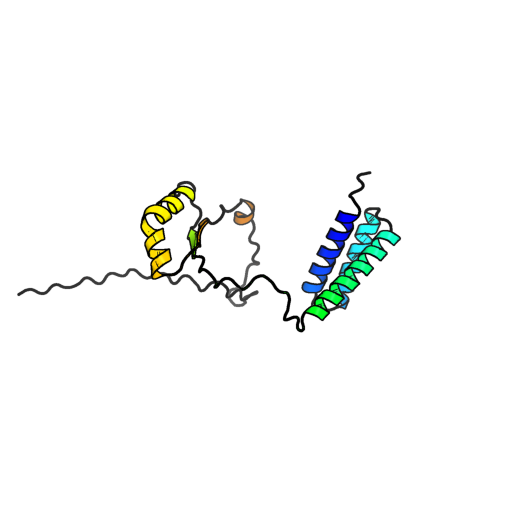102 17.582 1.00 91.50 99 PRO A O 1
ATOM 827 N N . ARG A 1 100 ? -12.507 -15.719 15.886 1.00 91.06 100 ARG A N 1
ATOM 828 C CA . ARG A 1 100 ? -12.622 -14.243 15.888 1.00 91.06 100 ARG A CA 1
ATOM 829 C C . ARG A 1 100 ? -14.061 -13.740 16.033 1.00 91.06 100 ARG A C 1
ATOM 831 O O . ARG A 1 100 ? -14.321 -12.746 16.711 1.00 91.06 100 ARG A O 1
ATOM 838 N N . ARG A 1 101 ? -15.005 -14.420 15.373 1.00 92.44 101 ARG A N 1
ATOM 839 C CA . ARG A 1 101 ? -16.436 -14.092 15.416 1.00 92.44 101 ARG A CA 1
ATOM 840 C C . ARG A 1 101 ? -17.010 -14.237 16.826 1.00 92.44 101 ARG A C 1
ATOM 842 O O . ARG A 1 101 ? -17.788 -13.386 17.235 1.00 92.44 101 ARG A O 1
ATOM 849 N N . ARG A 1 102 ? -16.613 -15.272 17.568 1.00 94.25 102 ARG A N 1
ATOM 850 C CA . ARG A 1 102 ? -17.093 -15.534 18.929 1.00 94.25 102 ARG A CA 1
ATOM 851 C C . ARG A 1 102 ? -16.590 -14.479 19.911 1.00 94.25 102 ARG A C 1
ATOM 853 O O . ARG A 1 102 ? -17.394 -13.965 20.675 1.00 94.25 102 ARG A O 1
ATOM 860 N N . ILE A 1 103 ? -15.319 -14.084 19.819 1.00 94.19 103 ILE A N 1
ATOM 861 C CA . ILE A 1 103 ? -14.763 -12.987 20.634 1.00 94.19 103 ILE A CA 1
ATOM 862 C C . ILE A 1 103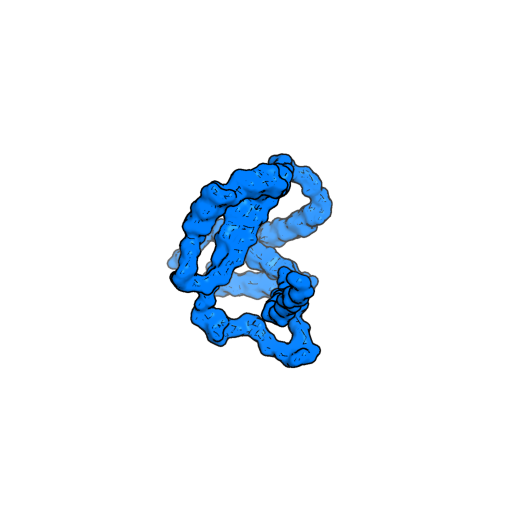 ? -15.501 -11.677 20.353 1.00 94.19 103 ILE A C 1
ATOM 864 O O . ILE A 1 103 ? -15.880 -10.970 21.279 1.00 94.19 103 ILE A O 1
ATOM 868 N N . ARG A 1 104 ? -15.770 -11.372 19.077 1.00 93.44 104 ARG A N 1
ATOM 869 C CA . ARG A 1 104 ? -16.538 -10.172 18.716 1.00 93.44 104 ARG A CA 1
ATOM 870 C C . ARG A 1 104 ? -17.960 -10.202 19.280 1.00 93.44 104 ARG A C 1
ATOM 872 O O . ARG A 1 104 ? -18.439 -9.181 19.749 1.00 93.44 104 ARG A O 1
ATOM 879 N N . LEU A 1 105 ? -18.621 -11.359 19.247 1.00 94.75 105 LEU A N 1
ATOM 880 C CA . LEU A 1 105 ? -19.952 -11.518 19.837 1.00 94.75 105 LEU A CA 1
ATOM 881 C C . LEU A 1 105 ? -19.927 -11.278 21.350 1.00 94.75 105 LEU A C 1
ATOM 883 O O . LEU A 1 105 ? -20.774 -10.551 21.852 1.00 94.75 105 LEU A O 1
ATOM 887 N N . LEU A 1 106 ? -18.941 -11.840 22.055 1.00 94.75 106 LEU A N 1
ATOM 888 C CA . LEU A 1 106 ? -18.773 -11.629 23.496 1.00 94.75 106 LEU A CA 1
ATOM 889 C C . LEU A 1 106 ? -18.486 -10.158 23.824 1.00 94.75 106 LEU A C 1
ATOM 891 O O . LEU A 1 106 ? -19.079 -9.621 24.752 1.00 94.75 106 LEU A O 1
ATOM 895 N N . TYR A 1 107 ? -17.647 -9.492 23.026 1.00 93.44 107 TYR A N 1
ATOM 896 C CA . TYR A 1 107 ? -17.390 -8.059 23.168 1.00 93.44 107 TYR A CA 1
ATOM 897 C C . TYR A 1 107 ? -18.670 -7.232 22.995 1.00 93.44 107 TYR A C 1
ATOM 899 O O . TYR A 1 107 ? -18.968 -6.384 23.831 1.00 93.44 107 TYR A O 1
ATOM 907 N N . ASN A 1 108 ? -19.453 -7.510 21.949 1.00 92.38 108 ASN A N 1
ATOM 908 C CA . ASN A 1 108 ? -20.705 -6.798 21.699 1.00 92.38 108 ASN A CA 1
ATOM 909 C C . ASN A 1 108 ? -21.719 -6.998 22.832 1.00 92.38 108 ASN A C 1
ATOM 911 O O . ASN A 1 108 ? -22.427 -6.068 23.192 1.00 92.38 108 ASN A O 1
ATOM 915 N N . TYR A 1 109 ? -21.775 -8.206 23.394 1.00 94.94 109 TYR A N 1
ATOM 916 C CA . TYR A 1 109 ? -22.731 -8.542 24.443 1.00 94.94 109 TYR A CA 1
ATOM 917 C C . TYR A 1 109 ? -22.347 -7.971 25.817 1.00 94.94 109 TYR A C 1
ATOM 919 O O . TYR A 1 109 ? -23.224 -7.541 26.555 1.00 94.94 109 TYR A O 1
ATOM 927 N N . HIS A 1 110 ? -21.057 -7.959 26.173 1.00 93.75 110 HIS A N 1
ATOM 928 C CA . HIS A 1 110 ? -20.619 -7.585 27.526 1.00 93.75 110 HIS A CA 1
ATOM 929 C C . HIS A 1 110 ? -19.965 -6.205 27.632 1.00 93.75 110 HIS A C 1
ATOM 931 O O . HIS A 1 110 ? -20.036 -5.576 28.682 1.00 93.75 110 HIS A O 1
ATOM 937 N N . CYS A 1 111 ? -19.265 -5.756 26.591 1.00 89.12 111 CYS A N 1
ATOM 938 C CA . CYS A 1 111 ? -18.304 -4.658 26.705 1.00 89.12 111 CYS A CA 1
ATOM 939 C C . CYS A 1 111 ? -18.663 -3.446 25.846 1.00 89.12 111 CYS A C 1
ATOM 941 O O . CYS A 1 111 ? -18.213 -2.349 26.154 1.00 89.12 111 CYS A O 1
ATOM 943 N N . GLN A 1 112 ? -19.450 -3.612 24.782 1.00 88.94 112 GLN A N 1
ATOM 944 C CA . GLN A 1 112 ? -19.705 -2.540 23.817 1.00 88.94 112 GLN A CA 1
ATOM 945 C C . GLN A 1 112 ? -20.291 -1.281 24.463 1.00 88.94 112 GLN A C 1
ATOM 947 O O . GLN A 1 112 ? -19.820 -0.184 24.174 1.00 88.94 112 GLN A O 1
ATOM 952 N N . GLU A 1 113 ? -21.274 -1.429 25.350 1.00 89.31 113 GLU A N 1
ATOM 953 C CA . GLU A 1 113 ? -21.901 -0.287 26.019 1.00 89.31 113 GLU A CA 1
ATOM 954 C C . GLU A 1 113 ? -20.910 0.442 26.932 1.00 89.31 113 GLU A C 1
ATOM 956 O O . GLU A 1 113 ? -20.712 1.645 26.793 1.00 89.31 113 GLU A O 1
ATOM 961 N N . ALA A 1 114 ? -20.207 -0.288 27.801 1.00 88.00 114 ALA A N 1
ATOM 962 C CA . ALA A 1 114 ? -19.226 0.305 28.704 1.00 88.00 114 ALA A CA 1
ATOM 963 C C . ALA A 1 114 ? -18.074 0.987 27.941 1.00 88.00 114 ALA A C 1
ATOM 965 O O . ALA A 1 114 ? -17.649 2.089 28.282 1.00 88.00 114 ALA A O 1
ATOM 966 N N . PHE A 1 115 ? -17.582 0.366 26.871 1.00 87.62 115 PHE A N 1
ATOM 967 C CA . PHE A 1 115 ? -16.444 0.884 26.112 1.00 87.62 115 PHE A CA 1
ATOM 968 C C . PHE A 1 115 ? -16.833 2.089 25.249 1.00 87.62 115 PHE A C 1
ATOM 970 O O . PHE A 1 115 ? -16.043 3.020 25.104 1.00 87.62 115 PHE A O 1
ATOM 977 N N . SER A 1 116 ? -18.058 2.112 24.724 1.00 86.31 116 SER A N 1
ATOM 978 C CA . SER A 1 116 ? -18.572 3.274 24.004 1.00 86.31 116 SER A CA 1
ATOM 979 C C . SER A 1 116 ? -18.843 4.442 24.954 1.00 86.31 116 SER A C 1
ATOM 981 O O . SER A 1 116 ? -18.482 5.573 24.637 1.00 86.31 116 SER A O 1
ATOM 983 N N . SER A 1 117 ? -19.468 4.183 26.106 1.00 85.19 117 SER A N 1
ATOM 984 C CA . SER A 1 117 ? -19.949 5.230 27.015 1.00 85.19 117 SER A CA 1
ATOM 985 C C . SER A 1 117 ? -18.845 5.844 27.874 1.00 85.19 117 SER A C 1
ATOM 987 O O . SER A 1 117 ? -18.833 7.057 28.059 1.00 85.19 117 SER A O 1
ATOM 989 N N . TYR A 1 118 ? -17.910 5.035 28.386 1.00 83.56 118 TYR A N 1
ATOM 990 C CA . TYR A 1 118 ? -16.863 5.518 29.298 1.00 83.56 118 TYR A CA 1
ATOM 991 C C . TYR A 1 118 ? -15.536 5.820 28.601 1.00 83.56 118 TYR A C 1
ATOM 993 O O . TYR A 1 118 ? -14.821 6.723 29.022 1.00 83.56 118 TYR A O 1
ATOM 1001 N N . LEU A 1 119 ? -15.192 5.062 27.555 1.00 82.94 119 LEU A N 1
ATOM 1002 C CA . LEU A 1 119 ? -13.879 5.130 26.901 1.00 82.94 119 LEU A CA 1
ATOM 1003 C C . LEU A 1 119 ? -13.933 5.767 25.504 1.00 82.94 119 LEU A C 1
ATOM 1005 O O . LEU A 1 119 ? -12.892 6.007 24.909 1.00 82.94 119 LEU A O 1
ATOM 1009 N N . GLY A 1 120 ? -15.123 6.030 24.949 1.00 84.19 120 GLY A N 1
ATOM 1010 C CA . GLY A 1 120 ? -15.257 6.610 23.607 1.00 84.19 120 GLY A CA 1
ATOM 1011 C C . GLY A 1 120 ? -14.747 5.705 22.473 1.00 84.19 120 GLY A C 1
ATOM 1012 O O . GLY A 1 120 ? -14.466 6.187 21.371 1.00 84.19 120 GLY A O 1
ATOM 1013 N N . ILE A 1 121 ? -14.631 4.396 22.722 1.00 85.25 121 ILE A N 1
ATOM 1014 C CA . ILE A 1 121 ? -14.133 3.410 21.757 1.00 85.25 121 ILE A CA 1
ATOM 1015 C C . ILE A 1 121 ? -15.278 2.984 20.839 1.00 85.25 121 ILE A C 1
ATOM 1017 O O . ILE A 1 121 ? -16.188 2.266 21.246 1.00 85.25 121 ILE A O 1
ATOM 1021 N N . ASP A 1 122 ? -15.210 3.379 19.569 1.00 83.81 122 ASP A N 1
ATOM 1022 C CA . ASP A 1 122 ? -16.247 3.053 18.573 1.00 83.81 122 ASP A CA 1
ATOM 1023 C C . ASP A 1 122 ? -15.959 1.743 17.829 1.00 83.81 122 ASP A C 1
ATOM 1025 O O . ASP A 1 122 ? -16.863 1.085 17.312 1.00 83.81 122 ASP A O 1
ATOM 1029 N N . LYS A 1 123 ? -14.680 1.354 17.727 1.00 87.00 123 LYS A N 1
ATOM 1030 C CA . LYS A 1 123 ? -14.263 0.235 16.876 1.00 87.00 123 LYS A CA 1
ATOM 1031 C C . LYS A 1 123 ? -13.350 -0.735 17.606 1.00 87.00 123 LYS A C 1
ATOM 1033 O O . LYS A 1 123 ? -12.200 -0.429 17.892 1.00 87.00 123 LYS A O 1
ATOM 1038 N N . PHE A 1 124 ? -13.825 -1.966 17.757 1.00 90.62 124 PHE A N 1
ATOM 1039 C CA . PHE A 1 124 ? -13.041 -3.084 18.269 1.00 90.62 124 PHE A CA 1
ATOM 1040 C C . PHE A 1 124 ? -12.635 -4.058 17.155 1.00 90.62 124 PHE A C 1
ATOM 1042 O O . PHE A 1 124 ? -13.473 -4.590 16.413 1.00 90.62 124 PHE A O 1
ATOM 1049 N N . THR A 1 125 ? -11.332 -4.316 17.040 1.00 91.94 125 THR A N 1
ATOM 1050 C CA . THR A 1 125 ? -10.746 -5.183 16.013 1.00 91.94 125 THR A CA 1
ATOM 1051 C C . THR A 1 125 ? -9.891 -6.276 16.648 1.00 91.94 125 THR A C 1
ATOM 1053 O O . THR A 1 125 ? -8.794 -6.025 17.121 1.00 91.94 125 THR A O 1
ATOM 1056 N N . VAL A 1 126 ? -10.356 -7.524 16.583 1.00 93.44 126 VAL A N 1
ATOM 1057 C CA . VAL A 1 126 ? -9.571 -8.701 17.001 1.00 93.44 126 VAL A CA 1
ATOM 1058 C C . VAL A 1 126 ? -8.595 -9.101 15.895 1.00 93.44 126 VAL A C 1
ATOM 1060 O O . VAL A 1 126 ? -9.035 -9.511 14.827 1.00 93.44 126 VAL A O 1
ATOM 1063 N N . ALA A 1 127 ? -7.291 -9.010 16.109 1.00 92.12 127 ALA A N 1
ATOM 1064 C CA . ALA A 1 127 ? -6.271 -9.348 15.123 1.00 92.12 127 ALA A CA 1
ATOM 1065 C C . ALA A 1 127 ? -5.529 -10.627 15.529 1.00 92.12 127 ALA A C 1
ATOM 1067 O O . ALA A 1 127 ? -4.740 -10.617 16.466 1.00 92.12 127 ALA A O 1
ATOM 1068 N N . TYR A 1 128 ? -5.745 -11.719 14.796 1.00 92.12 128 TYR A N 1
ATOM 1069 C CA . TYR A 1 128 ? -4.925 -12.919 14.951 1.00 92.12 128 TYR A CA 1
ATOM 1070 C C . TYR A 1 128 ? -3.613 -12.767 14.201 1.00 92.12 128 TYR A C 1
ATOM 1072 O O . TYR A 1 128 ? -3.584 -12.299 13.059 1.00 92.12 128 TYR A O 1
ATOM 1080 N N . SER A 1 129 ? -2.539 -13.233 14.825 1.00 89.50 129 SER A N 1
ATOM 1081 C CA . SER A 1 129 ? -1.303 -13.528 14.118 1.00 89.50 129 SER A CA 1
ATOM 1082 C C . SER A 1 129 ? -1.584 -14.587 13.052 1.00 89.50 129 SER A C 1
ATOM 1084 O O . SER A 1 129 ? -2.487 -15.415 13.182 1.00 89.50 129 SER A O 1
ATOM 1086 N N . ARG A 1 130 ? -0.823 -14.557 11.965 1.00 85.88 130 ARG A N 1
ATOM 1087 C CA . ARG A 1 130 ? -0.894 -15.604 10.943 1.00 85.88 130 ARG A CA 1
ATOM 1088 C C . ARG A 1 130 ? -0.117 -16.836 11.396 1.00 85.88 130 ARG A C 1
ATOM 1090 O O . ARG A 1 130 ? 0.878 -16.711 12.108 1.00 85.88 130 ARG A O 1
ATOM 1097 N N . HIS A 1 131 ? -0.547 -18.010 10.942 1.00 88.00 131 HIS A N 1
ATOM 1098 C CA . HIS A 1 131 ? 0.271 -19.212 11.057 1.00 88.00 131 HIS A CA 1
ATOM 1099 C C . HIS A 1 131 ? 1.601 -19.004 10.318 1.00 88.00 131 HIS A C 1
ATOM 1101 O O . HIS A 1 131 ? 1.631 -18.370 9.255 1.00 88.00 131 HIS A O 1
ATOM 1107 N N . LYS A 1 132 ? 2.694 -19.509 10.896 1.00 84.62 132 LYS A N 1
ATOM 1108 C CA . LYS A 1 132 ? 4.016 -19.433 10.274 1.00 84.62 132 LYS A CA 1
ATOM 1109 C C . LYS A 1 132 ? 4.076 -20.421 9.116 1.00 84.62 132 LYS A C 1
ATOM 1111 O O . LYS A 1 132 ? 3.712 -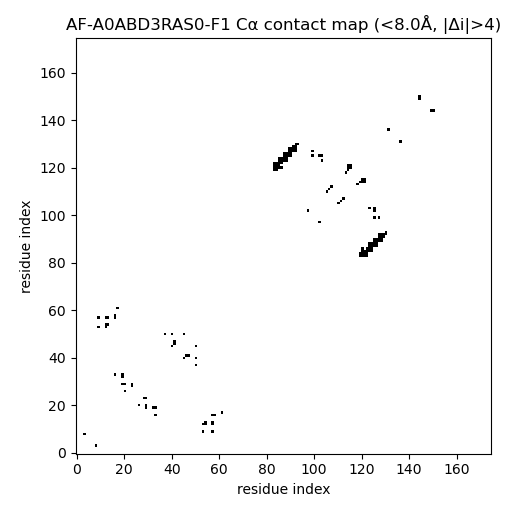21.582 9.255 1.00 84.62 132 LYS A O 1
ATOM 1116 N N . ASN A 1 133 ? 4.529 -19.960 7.957 1.00 85.75 133 ASN A N 1
ATOM 1117 C CA . ASN A 1 133 ? 4.666 -20.837 6.793 1.00 85.75 133 ASN A CA 1
ATOM 1118 C C . ASN A 1 133 ? 5.979 -21.630 6.881 1.00 85.75 133 ASN A C 1
ATOM 1120 O O . ASN A 1 133 ? 6.929 -21.173 7.514 1.00 85.75 133 ASN A O 1
ATOM 1124 N N . LEU A 1 134 ? 6.098 -22.752 6.157 1.00 84.50 134 LEU A N 1
ATOM 1125 C CA . LEU A 1 134 ? 7.339 -23.544 6.113 1.00 84.50 134 LEU A CA 1
ATOM 1126 C C . LEU A 1 134 ? 8.569 -22.687 5.766 1.00 84.50 134 LEU A C 1
ATOM 1128 O O . LEU A 1 134 ? 9.608 -22.801 6.404 1.00 84.50 134 LEU A O 1
ATOM 1132 N N . ARG A 1 135 ? 8.430 -21.750 4.819 1.00 81.38 135 ARG A N 1
ATOM 1133 C CA . ARG A 1 135 ? 9.485 -20.782 4.488 1.00 81.38 135 ARG A CA 1
ATOM 1134 C C . ARG A 1 135 ? 9.950 -19.985 5.708 1.00 81.38 135 ARG A C 1
ATOM 1136 O O . ARG A 1 135 ? 11.137 -19.747 5.837 1.00 81.38 135 ARG A O 1
ATOM 1143 N N . GLU A 1 136 ? 9.054 -19.567 6.589 1.00 81.44 136 GLU A N 1
ATOM 1144 C CA . GLU A 1 136 ? 9.409 -18.786 7.783 1.00 81.44 136 GLU A CA 1
ATOM 1145 C C . GLU A 1 136 ? 10.059 -19.646 8.869 1.00 81.44 136 GLU A C 1
ATOM 1147 O O . GLU A 1 136 ? 10.808 -19.126 9.690 1.00 81.44 136 GLU A O 1
ATOM 1152 N N . HIS A 1 137 ? 9.799 -20.956 8.862 1.00 81.00 137 HIS A N 1
ATOM 1153 C CA . HIS A 1 137 ? 10.509 -21.914 9.706 1.00 81.00 137 HIS A CA 1
ATOM 1154 C C . HIS A 1 137 ? 11.913 -22.223 9.176 1.00 81.00 137 HIS A C 1
ATOM 1156 O O . HIS A 1 137 ? 12.846 -22.344 9.964 1.00 81.00 137 HIS A O 1
ATOM 1162 N N . LEU A 1 138 ? 12.064 -22.342 7.854 1.00 81.19 138 LEU A N 1
ATOM 1163 C CA . LEU A 1 138 ? 13.319 -22.739 7.209 1.00 81.19 138 LEU A CA 1
ATOM 1164 C C . LEU A 1 138 ? 14.248 -21.563 6.895 1.00 81.19 138 LEU A C 1
ATOM 1166 O O . LEU A 1 138 ? 15.461 -21.731 6.834 1.00 81.19 138 LEU A O 1
ATOM 1170 N N . THR A 1 139 ? 13.690 -20.378 6.653 1.00 78.31 139 THR A N 1
ATOM 1171 C CA . THR A 1 139 ? 14.442 -19.193 6.237 1.00 78.31 139 THR A CA 1
ATOM 1172 C C . THR A 1 139 ? 14.276 -18.094 7.270 1.00 78.31 139 THR A C 1
ATOM 1174 O O . THR A 1 139 ? 13.165 -17.675 7.595 1.00 78.31 139 THR A O 1
ATOM 1177 N N . GLN A 1 140 ? 15.399 -17.601 7.779 1.00 64.94 140 GLN A N 1
ATOM 1178 C CA . GLN A 1 140 ? 15.426 -16.384 8.571 1.00 64.94 140 GLN A CA 1
ATOM 1179 C C . GLN A 1 140 ? 15.781 -15.231 7.635 1.00 64.94 140 GLN A C 1
ATOM 1181 O O . GLN A 1 140 ? 16.840 -15.222 7.019 1.00 64.94 140 GLN A O 1
ATOM 1186 N N . ALA A 1 141 ? 14.891 -14.244 7.521 1.00 61.56 141 ALA A N 1
ATOM 1187 C CA . ALA A 1 141 ? 15.192 -13.015 6.781 1.00 61.56 141 ALA A CA 1
ATOM 1188 C C . ALA A 1 141 ? 16.246 -12.153 7.500 1.00 61.56 141 ALA A C 1
ATOM 1190 O O . ALA A 1 141 ? 16.827 -11.247 6.908 1.00 61.56 141 ALA A O 1
ATOM 1191 N N . ARG A 1 142 ? 16.475 -12.416 8.793 1.00 59.34 142 ARG A N 1
ATOM 1192 C CA . ARG A 1 142 ? 17.504 -11.749 9.583 1.00 59.34 142 ARG A CA 1
ATOM 1193 C C . ARG A 1 142 ? 18.824 -12.486 9.400 1.00 59.34 142 ARG A C 1
ATOM 1195 O O . ARG A 1 142 ? 18.920 -13.666 9.715 1.00 59.34 142 ARG A O 1
ATOM 1202 N N . LEU A 1 143 ? 19.825 -11.761 8.913 1.00 61.94 143 LEU A N 1
ATOM 1203 C CA . LEU A 1 143 ? 21.210 -12.213 8.890 1.00 61.94 143 LEU A CA 1
ATOM 1204 C C . LEU A 1 143 ? 21.680 -12.496 10.326 1.00 61.94 143 LEU A C 1
ATOM 1206 O O . LEU A 1 143 ? 21.362 -11.722 11.232 1.00 61.94 143 LEU A O 1
ATOM 1210 N N . HIS A 1 144 ? 22.427 -13.585 10.526 1.00 62.09 144 HIS A N 1
ATOM 1211 C CA . HIS A 1 144 ? 23.024 -13.922 11.819 1.00 62.09 144 HIS A CA 1
ATOM 1212 C C . HIS A 1 144 ? 23.885 -12.748 12.311 1.00 62.09 144 HIS A C 1
ATOM 1214 O O . HIS A 1 144 ? 24.832 -12.341 11.636 1.00 62.09 144 HIS A O 1
ATOM 1220 N N . GLN A 1 145 ? 23.542 -12.181 13.467 1.00 64.12 145 GLN A N 1
ATOM 1221 C CA . GLN A 1 145 ? 24.304 -11.092 14.079 1.00 64.12 145 GLN A CA 1
ATOM 1222 C C . GLN A 1 145 ? 25.299 -11.686 15.073 1.00 64.12 145 GLN A C 1
ATOM 1224 O O . GLN A 1 145 ? 24.928 -12.512 15.901 1.00 64.12 145 GLN A O 1
ATOM 1229 N N . ALA A 1 146 ? 26.565 -11.277 14.983 1.00 61.72 146 ALA A N 1
ATOM 1230 C CA . ALA A 1 146 ? 27.538 -11.548 16.036 1.00 61.72 146 ALA A CA 1
ATOM 1231 C C . ALA A 1 146 ? 27.131 -10.788 17.312 1.00 61.72 146 ALA A C 1
ATOM 1233 O O . ALA A 1 146 ? 26.611 -9.673 17.208 1.00 61.72 146 ALA A O 1
ATOM 1234 N N . GLU A 1 147 ? 27.396 -11.363 18.492 1.00 61.25 147 GLU A N 1
ATOM 1235 C CA . GLU A 1 147 ? 26.975 -10.854 19.817 1.00 61.25 147 GLU A CA 1
ATOM 1236 C C . GLU A 1 147 ? 27.262 -9.361 20.057 1.00 61.25 147 GLU A C 1
ATOM 1238 O O . GLU A 1 147 ? 26.583 -8.718 20.852 1.00 61.25 147 GLU A O 1
ATOM 1243 N N . SER A 1 148 ? 28.221 -8.776 19.338 1.00 63.06 148 SER A N 1
ATOM 1244 C CA . SER A 1 148 ? 28.672 -7.399 19.529 1.00 63.06 148 SER A CA 1
ATOM 1245 C C . SER A 1 148 ? 28.148 -6.368 18.519 1.00 63.06 148 SER A C 1
ATOM 1247 O O . SER A 1 148 ? 28.477 -5.189 18.667 1.00 63.06 148 SER A O 1
ATOM 1249 N N . LYS A 1 149 ? 27.355 -6.729 17.490 1.00 53.09 149 LYS A N 1
ATOM 1250 C CA . LYS A 1 149 ? 26.926 -5.756 16.452 1.00 53.09 149 LYS A CA 1
ATOM 1251 C C . LYS A 1 149 ? 25.473 -5.931 15.991 1.00 53.09 149 LYS A C 1
ATOM 1253 O O . LYS A 1 149 ? 25.126 -6.907 15.330 1.00 53.09 149 LYS A O 1
ATOM 1258 N N . LYS A 1 150 ? 24.631 -4.921 16.257 1.00 53.31 150 LYS A N 1
ATOM 1259 C CA . LYS A 1 150 ? 23.249 -4.825 15.744 1.00 53.31 150 LYS A CA 1
ATOM 1260 C C . LYS A 1 150 ? 23.237 -4.218 14.337 1.00 53.31 150 LYS A C 1
ATOM 1262 O O . LYS A 1 150 ? 23.705 -3.102 14.155 1.00 53.31 150 LYS A O 1
ATOM 1267 N N . ALA A 1 151 ? 22.645 -4.912 13.362 1.00 53.09 151 ALA A N 1
ATOM 1268 C CA . ALA A 1 151 ? 22.543 -4.426 11.976 1.00 53.09 151 ALA A CA 1
ATOM 1269 C C . ALA A 1 151 ? 21.326 -3.510 11.713 1.00 53.09 151 ALA A C 1
ATOM 1271 O O . ALA A 1 151 ? 21.273 -2.836 10.692 1.00 53.09 151 ALA A O 1
ATOM 1272 N N . SER A 1 152 ? 20.339 -3.465 12.614 1.00 53.97 152 SER A N 1
ATOM 1273 C CA . SER A 1 152 ? 19.219 -2.516 12.516 1.00 53.97 152 SER A CA 1
ATOM 1274 C C . SER A 1 152 ? 18.540 -2.331 13.873 1.00 53.97 152 SER A C 1
ATOM 1276 O O . SER A 1 152 ? 18.093 -3.314 14.476 1.00 53.97 152 SER A O 1
ATOM 1278 N N . ALA A 1 153 ? 18.407 -1.090 14.334 1.00 50.50 153 ALA A N 1
ATOM 1279 C CA . ALA A 1 153 ? 17.603 -0.746 15.501 1.00 50.50 153 ALA A CA 1
ATOM 1280 C C . ALA A 1 153 ? 16.133 -0.599 15.078 1.00 50.50 153 ALA A C 1
ATOM 1282 O O . ALA A 1 153 ? 15.695 0.481 14.707 1.00 50.50 153 ALA A O 1
ATOM 1283 N N . ASN A 1 154 ? 15.368 -1.694 15.091 1.00 47.47 154 ASN A N 1
ATOM 1284 C CA . ASN A 1 154 ? 13.917 -1.613 14.913 1.00 47.47 154 ASN A CA 1
ATOM 1285 C C . ASN A 1 154 ? 13.277 -1.463 16.304 1.00 47.47 154 ASN A C 1
ATOM 1287 O O . ASN A 1 154 ? 12.981 -2.458 16.960 1.00 47.47 154 ASN A O 1
ATOM 1291 N N . THR A 1 155 ? 13.142 -0.228 16.787 1.00 47.34 155 THR A N 1
ATOM 1292 C CA . THR A 1 155 ? 12.617 0.138 18.122 1.00 47.34 155 THR A CA 1
ATOM 1293 C C . THR A 1 155 ? 11.085 0.185 18.199 1.00 47.34 155 THR A C 1
ATOM 1295 O O . THR A 1 155 ? 10.529 0.783 19.111 1.00 47.34 155 THR A O 1
ATOM 1298 N N . LEU A 1 156 ? 10.372 -0.458 17.269 1.00 43.09 156 LEU A N 1
ATOM 1299 C CA . LEU A 1 156 ? 8.905 -0.381 17.203 1.00 43.09 156 LEU A CA 1
ATOM 1300 C C . LEU A 1 156 ? 8.159 -1.315 18.169 1.00 43.09 156 LEU A C 1
ATOM 1302 O O . LEU A 1 156 ? 6.945 -1.197 18.286 1.00 43.09 156 LEU A O 1
ATOM 1306 N N . CYS A 1 157 ? 8.855 -2.196 18.890 1.00 41.19 157 CYS A N 1
ATOM 1307 C CA . CYS A 1 157 ? 8.256 -2.960 19.983 1.00 41.19 157 CYS A CA 1
ATOM 1308 C C . CYS A 1 157 ? 9.176 -2.905 21.208 1.00 41.19 157 CYS A C 1
ATOM 1310 O O . CYS A 1 157 ? 10.310 -3.388 21.110 1.00 41.19 157 CYS A O 1
ATOM 1312 N N . PRO A 1 158 ? 8.733 -2.359 22.356 1.00 47.72 158 PRO A N 1
ATOM 1313 C CA . PRO A 1 158 ? 9.442 -2.592 23.603 1.00 47.72 158 PRO A CA 1
ATOM 1314 C C . PRO A 1 158 ? 9.452 -4.102 23.903 1.00 47.72 158 PRO A C 1
ATOM 1316 O O . PRO A 1 158 ? 8.504 -4.810 23.539 1.00 47.72 158 PRO A O 1
ATOM 1319 N N . PRO A 1 159 ? 10.527 -4.628 24.514 1.00 47.84 159 PRO A N 1
ATOM 1320 C CA . PRO A 1 159 ? 10.575 -6.025 24.917 1.00 47.84 159 PRO A CA 1
ATOM 1321 C C . PRO A 1 159 ? 9.428 -6.307 25.892 1.00 47.84 159 PRO A C 1
ATOM 1323 O O . PRO A 1 159 ? 9.172 -5.523 26.804 1.00 47.84 159 PRO A O 1
ATOM 1326 N N . VAL A 1 160 ? 8.734 -7.428 25.683 1.00 46.25 160 VAL A N 1
ATOM 1327 C CA . VAL A 1 160 ? 7.770 -7.957 26.650 1.00 46.25 160 VAL A CA 1
ATOM 1328 C C . VAL A 1 160 ? 8.552 -8.243 27.928 1.00 46.25 160 VAL A C 1
ATOM 1330 O O . VAL A 1 160 ? 9.345 -9.181 27.969 1.00 46.25 160 VAL A O 1
ATOM 1333 N N . VAL A 1 161 ? 8.378 -7.401 28.944 1.00 43.03 161 VAL A N 1
ATOM 1334 C CA . VAL A 1 161 ? 8.891 -7.670 30.285 1.00 43.03 161 VAL A CA 1
ATOM 1335 C C . VAL A 1 161 ? 8.083 -8.852 30.808 1.00 43.03 161 VAL A C 1
ATOM 1337 O O . VAL A 1 161 ? 6.860 -8.769 30.921 1.00 43.03 161 VAL A O 1
ATOM 1340 N N . ALA A 1 162 ? 8.747 -9.982 31.043 1.00 37.75 162 ALA A N 1
ATOM 1341 C CA . ALA A 1 162 ? 8.133 -11.087 31.757 1.00 37.75 162 ALA A CA 1
ATOM 1342 C C . ALA A 1 162 ? 7.793 -10.582 33.165 1.00 37.75 162 ALA A C 1
ATOM 1344 O O . ALA A 1 162 ? 8.682 -10.163 33.900 1.00 37.75 162 ALA A O 1
ATOM 1345 N N . TYR A 1 163 ? 6.508 -10.558 33.516 1.00 42.38 163 TYR A N 1
ATOM 1346 C CA . TYR A 1 163 ? 6.107 -10.374 34.904 1.00 42.38 163 TYR A CA 1
ATOM 1347 C C . TYR A 1 163 ? 6.500 -11.640 35.662 1.00 42.38 163 TYR A C 1
ATOM 1349 O O . TYR A 1 163 ? 5.878 -12.687 35.465 1.00 42.38 163 TYR A O 1
ATOM 1357 N N . ASP A 1 164 ? 7.533 -11.530 36.497 1.00 38.97 164 ASP A N 1
ATOM 1358 C CA . ASP A 1 164 ? 7.836 -12.523 37.521 1.00 38.97 164 ASP A CA 1
ATOM 1359 C C . ASP A 1 164 ? 6.629 -12.617 38.454 1.00 38.97 164 ASP A C 1
ATOM 1361 O O . ASP A 1 164 ? 6.227 -11.644 39.097 1.00 38.97 164 ASP A O 1
ATOM 1365 N N . ARG A 1 165 ? 5.995 -13.788 38.464 1.00 47.12 165 ARG A N 1
ATOM 1366 C CA . ARG A 1 165 ? 4.936 -14.134 39.410 1.00 47.12 165 ARG A CA 1
ATOM 1367 C C . ARG A 1 165 ? 5.577 -14.885 40.567 1.00 47.12 165 ARG A C 1
ATOM 1369 O O . ARG A 1 165 ? 5.315 -16.068 40.749 1.00 47.12 165 ARG A O 1
ATOM 1376 N N . ASP A 1 166 ? 6.372 -14.171 41.354 1.00 45.00 166 ASP A N 1
ATOM 1377 C CA . ASP A 1 166 ? 6.854 -14.694 42.623 1.00 45.00 166 ASP A CA 1
ATOM 1378 C C . ASP A 1 166 ? 5.985 -14.184 43.771 1.00 45.00 166 ASP A C 1
ATOM 1380 O O . ASP A 1 166 ? 5.930 -13.014 44.142 1.00 45.00 166 ASP A O 1
ATOM 1384 N N . ILE A 1 167 ? 5.233 -15.163 44.252 1.00 49.75 167 ILE A N 1
ATOM 1385 C CA . ILE A 1 167 ? 4.379 -15.234 45.421 1.00 49.75 167 ILE A CA 1
ATOM 1386 C C . ILE A 1 167 ? 5.165 -14.798 46.667 1.00 49.75 167 ILE A C 1
ATOM 1388 O O . ILE A 1 167 ? 6.183 -15.399 47.012 1.00 49.75 167 ILE A O 1
ATOM 1392 N N . HIS A 1 168 ? 4.635 -13.829 47.412 1.00 45.41 168 HIS A N 1
ATOM 1393 C CA . HIS A 1 168 ? 4.863 -13.758 48.853 1.00 45.41 168 HIS A CA 1
ATOM 1394 C C . HIS A 1 168 ? 3.514 -13.676 49.554 1.00 45.41 168 HIS A C 1
ATOM 1396 O O . HIS A 1 168 ? 2.745 -12.743 49.342 1.00 45.41 168 HIS A O 1
ATOM 1402 N N . GLY A 1 169 ? 3.210 -14.747 50.288 1.00 43.69 169 GLY A N 1
ATOM 1403 C CA . GLY A 1 169 ? 1.969 -14.929 51.017 1.00 43.69 169 GLY A CA 1
ATOM 1404 C C . GLY A 1 169 ? 1.854 -13.964 52.186 1.00 43.69 169 GLY A C 1
ATOM 1405 O O . GLY A 1 169 ? 2.822 -13.715 52.904 1.00 43.69 169 GLY A O 1
ATOM 1406 N N . ASP A 1 170 ? 0.639 -13.464 52.370 1.00 39.25 170 ASP A N 1
ATOM 1407 C CA . ASP A 1 170 ? 0.221 -12.776 53.578 1.00 39.25 170 ASP A CA 1
ATOM 1408 C C . ASP A 1 170 ? 0.296 -13.743 54.765 1.00 39.25 170 ASP A C 1
ATOM 1410 O O . ASP A 1 170 ? -0.448 -14.724 54.858 1.00 39.25 170 ASP A O 1
ATOM 1414 N N . SER A 1 171 ? 1.207 -13.447 55.688 1.00 42.25 171 SER A N 1
ATOM 1415 C CA . SER A 1 171 ? 1.190 -13.977 57.046 1.00 42.25 171 SER A CA 1
ATOM 1416 C C . SER A 1 171 ? 0.034 -13.325 57.803 1.00 42.25 171 SER A C 1
ATOM 1418 O O . SER A 1 171 ? 0.116 -12.166 58.204 1.00 42.25 171 SER A O 1
ATOM 1420 N N . ILE A 1 172 ? -1.047 -14.075 58.001 1.00 43.28 172 ILE A N 1
ATOM 1421 C CA . ILE A 1 172 ? -2.113 -13.727 58.942 1.00 43.28 172 ILE A CA 1
ATOM 1422 C C . ILE A 1 172 ? -1.589 -14.062 60.344 1.00 43.28 172 ILE A C 1
ATOM 1424 O O . ILE A 1 172 ? -1.374 -15.233 60.653 1.00 43.28 172 ILE A O 1
ATOM 1428 N N . SER A 1 173 ? -1.345 -13.049 61.177 1.00 47.16 173 SER A N 1
ATOM 1429 C CA . SER A 1 173 ? -1.070 -13.217 62.607 1.00 47.16 173 SER A CA 1
ATOM 1430 C C . SER A 1 173 ? -2.361 -13.104 63.419 1.00 47.16 173 SER A C 1
ATOM 1432 O O . SER A 1 173 ? -3.151 -12.183 63.213 1.00 47.16 173 SER A O 1
ATOM 1434 N N . GLU A 1 174 ? -2.518 -14.056 64.332 1.00 39.78 174 GLU A N 1
ATOM 1435 C CA . GLU A 1 174 ? -3.606 -14.265 65.287 1.00 39.78 174 GLU A CA 1
ATOM 1436 C C . GLU A 1 174 ? -3.906 -13.057 66.194 1.00 39.78 174 GLU A C 1
ATOM 1438 O O . GLU A 1 174 ? -3.003 -12.334 66.620 1.00 39.78 174 GLU A O 1
ATOM 1443 N N . THR A 1 175 ? -5.182 -12.938 66.568 1.00 45.47 175 THR A N 1
ATOM 1444 C CA . THR A 1 175 ? -5.642 -12.464 67.886 1.00 45.47 175 THR A CA 1
ATOM 1445 C C . THR A 1 175 ? -6.726 -13.400 68.379 1.00 45.47 175 THR A C 1
ATOM 1447 O O . THR A 1 175 ? -7.589 -13.737 67.534 1.00 45.47 175 THR A O 1
#

Solvent-accessible surface area (backbone atoms only — not comparable to full-atom values): 11355 Å² total; per-residue (Å²): 134,90,78,71,57,69,69,59,54,49,51,50,53,39,55,49,52,55,49,40,56,73,70,38,92,46,70,67,59,31,53,53,52,54,51,51,52,50,53,55,42,45,75,71,69,49,58,66,66,64,48,51,54,46,50,53,57,34,49,57,53,51,54,55,55,60,59,56,73,66,82,70,84,84,72,91,64,75,74,81,68,74,82,56,46,64,48,74,48,78,39,79,60,58,99,84,55,82,53,72,67,58,55,52,51,51,39,59,75,74,39,43,64,60,36,39,73,77,66,50,36,76,41,81,42,78,41,66,46,73,78,82,49,71,62,63,75,76,44,72,93,66,74,90,65,59,99,89,52,85,92,70,89,77,80,88,63,80,80,84,75,78,80,81,85,78,85,79,81,85,82,84,79,89,131

Sequence (175 aa):
MFFHPLSTLRGMIYSLMRTYFKQNTLEQDYISTVTLMFHHLLARGWDRYTLKDTILAADVKLQQLDQQVNPLENQAIAAPRPPRESVFFHLPYHPHDIPRRRIRLLYNYHCQEAFSSYLGIDKFTVAYSRHKNLREHLTQARLHQAESKKASANTLCPPVVAYDRDIHGDSISET

Secondary structure (DSSP, 8-state):
-----HHHHHHHHHHHHHHHHHH-SSHHHHHHHHHHHHHHHHHTT--HHHHHHHHHHHHHHHHHHHHTTS-------S-------EEEEEE---TTPPPHHHHHHHHHHHTHHHHHHHH---EEEEEEPPPPPHHHHH--SSPPPPTT--S----SS------------------

Foldseek 3Di:
DDDDDLVVVLVVLLVVLLVLVVVDPDPVSSVVVNVVVLVVVVVVPDDNVSSVVSNVVSVVVNVVVVVPPPDDPDDCPDDPPPPQDADEAEDEDDPPDDDPVVVVVVCVVPPQVVCCPPVSHPHYHYHYDDDQDPCNVVDDPDDDDDPPDDPDPPVPDDDDDPPPPDDDDDDDDDD

Radius of gyration: 27.05 Å; Cα contacts (8 Å, |Δi|>4): 84; chains: 1; bounding box: 51×47×96 Å